Protein AF-A0AAV5CBQ2-F1 (afdb_monomer_lite)

Foldseek 3Di:
DCVCVVVPDDPVVVVVVVPDDPPQDPDPVSVVVVSCVVCVVVPPDQDDPVNLVVQDADPPHDPVRSVVVSVVSVVSRPDDDD

Organism: NCBI:txid191504

Secondary structure (DSSP, 8-state):
--TTHHHHS-HHHHHHHHHSPTTS--SHHHHHHHHHHHHHTTS-PPPPHHHHHT-PPPTTS-HHHHHHHHHHHHHTS-PPP-

InterPro domains:
  IPR005162 Retrotransposon-derived protein PEG10, N-terminal capsid-like domain [PF03732] (6-78)

pLDDT: mean 75.65, std 12.47, range [44.34, 92.94]

Sequence (82 aa):
MANYLPFCLEPAVWIWLTSLPERLITSWGDLNRKLIESFQATRNRPGNHFDLTQIKQKPEESLRDYIKRFCAKKTEIPNVPD

Structure (mmCIF, N/CA/C/O backbone):
data_AF-A0AAV5CBQ2-F1
#
_entry.id   AF-A0AAV5CBQ2-F1
#
loop_
_atom_site.group_PDB
_atom_site.id
_atom_site.type_symbol
_atom_site.label_atom_id
_atom_site.label_alt_id
_atom_site.label_comp_id
_atom_site.label_asym_id
_atom_site.label_entity_id
_atom_site.label_seq_id
_atom_site.pdbx_PDB_ins_code
_atom_site.Cartn_x
_atom_site.Cartn_y
_atom_site.Cartn_z
_atom_site.occupancy
_atom_site.B_iso_or_equiv
_atom_site.auth_seq_id
_atom_site.auth_comp_id
_atom_site.auth_asym_id
_atom_site.auth_atom_id
_atom_site.pdbx_PDB_model_num
ATOM 1 N N . MET A 1 1 ? 13.407 5.759 -27.170 1.00 47.44 1 MET A N 1
ATOM 2 C CA . MET A 1 1 ? 12.750 6.928 -26.542 1.00 47.44 1 MET A CA 1
ATOM 3 C C . MET A 1 1 ? 12.615 6.701 -25.032 1.00 47.44 1 MET A C 1
ATOM 5 O O . MET A 1 1 ? 11.517 6.467 -24.555 1.00 47.44 1 MET A O 1
ATOM 9 N N . ALA A 1 2 ? 13.722 6.726 -24.278 1.00 52.75 2 ALA A N 1
ATOM 10 C CA . ALA A 1 2 ? 13.720 6.515 -22.818 1.00 52.75 2 ALA A CA 1
ATOM 11 C C . ALA A 1 2 ? 14.592 7.545 -22.063 1.00 52.75 2 ALA A C 1
ATOM 13 O O . ALA A 1 2 ? 14.968 7.327 -20.918 1.00 52.75 2 ALA A O 1
ATOM 14 N N . ASN A 1 3 ? 14.918 8.677 -22.696 1.00 59.00 3 ASN A N 1
ATOM 15 C CA . ASN A 1 3 ? 15.914 9.626 -22.177 1.00 59.00 3 A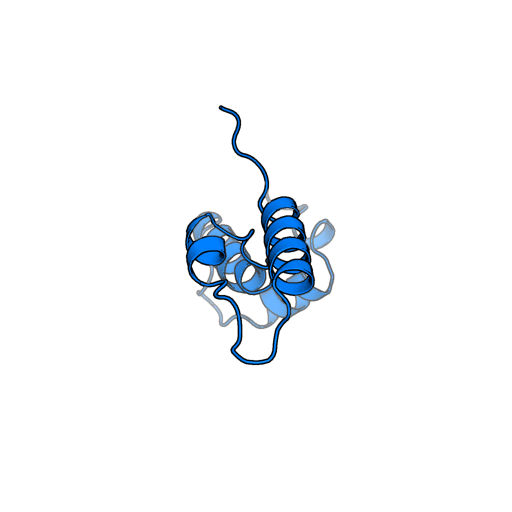SN A CA 1
ATOM 16 C C . ASN A 1 3 ? 15.359 10.633 -21.151 1.00 59.00 3 ASN A C 1
ATOM 18 O O . ASN A 1 3 ? 16.129 11.401 -20.591 1.00 59.00 3 ASN A O 1
ATOM 22 N N . TYR A 1 4 ? 14.049 10.636 -20.891 1.00 62.69 4 TYR A N 1
ATOM 23 C CA . TYR A 1 4 ? 13.407 11.583 -19.964 1.00 62.69 4 TYR A CA 1
ATOM 24 C C . TYR A 1 4 ? 13.020 10.964 -18.623 1.00 62.69 4 TYR A C 1
ATOM 26 O O . TYR A 1 4 ? 12.653 11.686 -17.701 1.00 62.69 4 TYR A O 1
ATOM 34 N N . LEU A 1 5 ? 13.138 9.639 -18.494 1.00 63.88 5 LEU A N 1
ATOM 35 C CA . LEU A 1 5 ? 12.815 8.927 -17.261 1.00 63.88 5 LEU A CA 1
ATOM 36 C C . LEU A 1 5 ? 13.509 9.533 -16.028 1.00 63.88 5 LEU A C 1
ATOM 38 O O . LEU A 1 5 ? 12.815 9.799 -15.056 1.00 63.88 5 LEU A O 1
ATOM 42 N N . PRO A 1 6 ? 14.819 9.849 -16.059 1.00 61.91 6 PRO A N 1
ATOM 43 C CA . PRO A 1 6 ? 15.507 10.373 -14.881 1.00 61.91 6 PRO A CA 1
ATOM 44 C C . PRO A 1 6 ? 14.951 11.733 -14.423 1.00 61.91 6 PRO A C 1
ATOM 46 O O . PRO A 1 6 ? 14.999 12.053 -13.243 1.00 61.91 6 PRO A O 1
ATOM 49 N N . PHE A 1 7 ? 14.394 12.527 -15.343 1.00 65.69 7 PHE A N 1
ATOM 50 C CA . PHE A 1 7 ? 13.855 13.854 -15.041 1.00 65.69 7 PHE A CA 1
ATOM 51 C C . PHE A 1 7 ? 12.412 13.813 -14.514 1.00 65.69 7 PHE A C 1
ATOM 53 O O . PHE A 1 7 ? 11.989 14.709 -13.793 1.00 65.69 7 PHE A O 1
ATOM 60 N N . CYS A 1 8 ? 11.648 12.778 -14.868 1.00 67.75 8 CYS A N 1
ATOM 61 C CA . CYS A 1 8 ? 10.249 12.633 -14.460 1.00 67.75 8 CYS A CA 1
ATOM 62 C C . CYS A 1 8 ? 10.063 11.851 -13.151 1.00 67.75 8 CYS A C 1
ATOM 64 O O . CYS A 1 8 ? 8.939 11.767 -12.658 1.00 67.75 8 CYS A O 1
ATOM 66 N N . LEU A 1 9 ? 11.120 11.237 -12.614 1.00 72.69 9 LEU A N 1
ATOM 67 C CA . LEU A 1 9 ? 11.038 10.433 -11.398 1.00 72.69 9 LEU A CA 1
ATOM 68 C C . LEU A 1 9 ? 11.235 11.299 -10.152 1.00 72.69 9 LEU A C 1
ATOM 70 O O . LEU A 1 9 ? 12.221 12.021 -10.030 1.00 72.69 9 LEU A O 1
ATOM 74 N N . GLU A 1 10 ? 10.311 11.181 -9.197 1.00 77.94 10 GLU A N 1
ATOM 75 C CA . GLU A 1 10 ? 10.488 11.775 -7.873 1.00 77.94 10 GLU A CA 1
ATOM 76 C C . GLU A 1 10 ? 11.750 11.217 -7.184 1.00 77.94 10 GLU A C 1
ATOM 78 O O . GLU A 1 10 ? 12.104 10.050 -7.396 1.00 77.94 10 GLU A O 1
ATOM 83 N N . PRO A 1 11 ? 12.404 11.994 -6.298 1.00 78.94 11 PRO A N 1
ATOM 84 C CA . PRO A 1 11 ? 13.629 11.575 -5.613 1.00 78.94 11 PRO A CA 1
ATOM 85 C C . PRO A 1 11 ? 13.519 10.214 -4.908 1.00 78.94 11 PRO A C 1
ATOM 87 O O . PRO A 1 11 ? 14.466 9.431 -4.916 1.00 78.94 11 PRO A O 1
ATOM 90 N N . ALA A 1 12 ? 12.349 9.891 -4.350 1.00 76.19 12 ALA A N 1
ATOM 91 C CA . ALA A 1 12 ? 12.092 8.600 -3.713 1.00 76.19 12 ALA A CA 1
ATOM 92 C C . ALA A 1 12 ? 12.136 7.426 -4.709 1.00 76.19 12 ALA A C 1
ATOM 94 O O . ALA A 1 12 ? 12.661 6.357 -4.392 1.00 76.19 12 ALA A O 1
ATOM 95 N N . VAL A 1 13 ? 11.629 7.630 -5.928 1.00 80.19 13 VAL A N 1
ATOM 96 C CA . VAL A 1 13 ? 11.640 6.614 -6.987 1.00 80.19 13 VAL A CA 1
ATOM 97 C C . VAL A 1 13 ? 13.043 6.445 -7.558 1.00 80.19 13 VAL A C 1
ATOM 99 O O . VAL A 1 13 ? 13.439 5.324 -7.869 1.00 80.19 13 VAL A O 1
ATOM 102 N N . TRP A 1 14 ? 13.826 7.524 -7.630 1.00 80.81 14 TRP A N 1
ATOM 103 C CA . TRP A 1 14 ? 15.236 7.449 -8.008 1.00 80.81 14 TRP A CA 1
ATOM 104 C C . TRP A 1 14 ? 16.049 6.620 -7.013 1.00 80.81 14 TRP A C 1
ATOM 106 O O . TRP A 1 14 ? 16.748 5.694 -7.417 1.00 80.81 14 TRP A O 1
ATOM 116 N N . ILE A 1 15 ? 15.943 6.927 -5.715 1.00 82.94 15 ILE A N 1
ATOM 117 C CA . ILE A 1 15 ? 16.670 6.209 -4.657 1.00 82.94 15 ILE A CA 1
ATOM 118 C C . ILE A 1 15 ? 16.323 4.719 -4.705 1.00 82.94 15 ILE A C 1
ATOM 120 O O . ILE A 1 15 ? 17.222 3.876 -4.725 1.00 82.94 15 ILE A O 1
ATOM 124 N N . TRP A 1 16 ? 15.031 4.398 -4.811 1.00 85.38 16 TRP A N 1
ATOM 125 C CA . TRP A 1 16 ? 14.566 3.026 -4.988 1.00 85.38 16 TRP A CA 1
ATOM 126 C C . TRP A 1 16 ? 15.181 2.367 -6.230 1.00 85.38 16 TRP A C 1
ATOM 128 O O . TRP A 1 16 ? 15.757 1.286 -6.120 1.00 85.38 16 TRP A O 1
ATOM 138 N N . LEU A 1 17 ? 15.138 3.030 -7.387 1.00 82.50 17 LEU A N 1
ATOM 139 C CA . LEU A 1 17 ? 15.675 2.498 -8.639 1.00 82.50 17 LEU A CA 1
ATOM 140 C C . LEU A 1 17 ? 17.176 2.189 -8.537 1.00 82.50 17 LEU A C 1
ATOM 142 O O . LEU A 1 17 ? 17.612 1.138 -8.997 1.00 82.50 17 LEU A O 1
ATOM 146 N N . THR A 1 18 ? 17.954 3.063 -7.892 1.00 82.00 18 THR A N 1
ATOM 147 C CA . THR A 1 18 ? 19.398 2.863 -7.671 1.00 82.00 18 THR A CA 1
ATOM 148 C C . THR A 1 18 ? 19.725 1.830 -6.594 1.00 82.00 18 THR A C 1
ATOM 150 O O . THR A 1 18 ? 20.855 1.359 -6.531 1.00 82.00 18 THR A O 1
ATOM 153 N N . SER A 1 19 ? 18.755 1.466 -5.750 1.00 82.88 19 SER A N 1
ATOM 154 C CA . SER A 1 19 ? 18.924 0.441 -4.711 1.00 82.88 19 SER A CA 1
ATOM 155 C C . SER A 1 19 ? 18.708 -0.990 -5.220 1.00 82.88 19 SER A C 1
ATOM 157 O O . SER A 1 1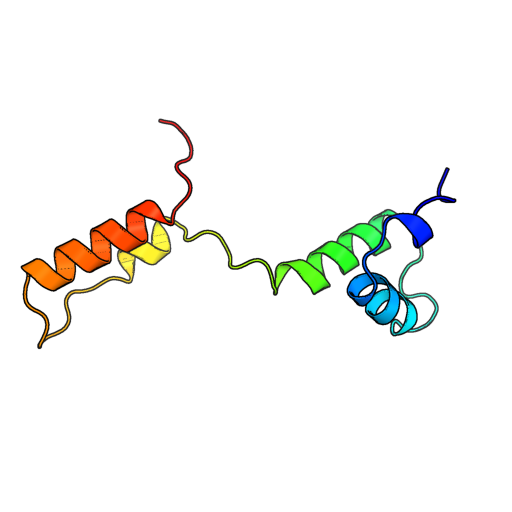9 ? 18.976 -1.950 -4.498 1.00 82.88 19 SER A O 1
ATOM 159 N N . LEU A 1 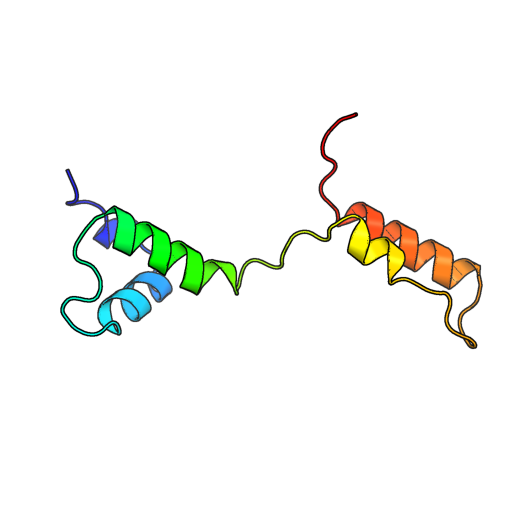20 ? 18.217 -1.153 -6.455 1.00 82.56 20 LEU A N 1
ATOM 160 C CA . LEU A 1 20 ? 17.950 -2.463 -7.041 1.00 82.56 20 LEU A CA 1
ATOM 161 C C . LEU A 1 20 ? 19.246 -3.154 -7.513 1.00 82.56 20 LEU A C 1
ATOM 163 O O . LEU A 1 20 ? 20.061 -2.525 -8.187 1.00 82.56 20 LEU A O 1
ATOM 167 N N . PRO A 1 21 ? 19.418 -4.461 -7.236 1.00 80.56 21 PRO A N 1
ATOM 168 C CA . PRO A 1 21 ? 20.514 -5.254 -7.790 1.00 80.56 21 PRO A CA 1
ATOM 169 C C . PRO A 1 21 ? 20.594 -5.216 -9.323 1.00 80.56 21 PRO A C 1
ATOM 171 O O . PRO A 1 21 ? 19.579 -5.170 -10.029 1.00 80.56 21 PRO A O 1
ATOM 174 N N . GLU A 1 22 ? 21.815 -5.310 -9.848 1.00 71.00 22 GLU A N 1
ATOM 175 C CA . GLU A 1 22 ? 22.061 -5.372 -11.289 1.00 71.00 22 GLU A CA 1
ATOM 176 C C . GLU A 1 22 ? 21.318 -6.558 -11.935 1.00 71.00 22 GLU A C 1
ATOM 178 O O . GLU A 1 22 ? 21.228 -7.645 -11.364 1.00 71.00 22 GLU A O 1
ATOM 183 N N . ARG A 1 23 ? 20.793 -6.355 -13.155 1.00 71.44 23 ARG A N 1
ATOM 184 C CA . ARG A 1 23 ? 19.995 -7.320 -13.954 1.00 71.44 23 ARG A CA 1
ATOM 185 C C . ARG A 1 23 ? 18.561 -7.601 -13.485 1.00 71.44 23 ARG A C 1
ATOM 187 O O . ARG A 1 23 ? 17.900 -8.450 -14.074 1.00 71.44 23 ARG A O 1
ATOM 194 N N . LEU A 1 24 ? 18.028 -6.877 -12.501 1.00 73.00 24 LEU A N 1
ATOM 195 C CA . LEU A 1 24 ? 16.615 -7.015 -12.105 1.00 73.00 24 LEU A CA 1
ATOM 196 C C . LEU A 1 24 ? 15.615 -6.364 -13.063 1.00 73.00 24 LEU A C 1
ATOM 198 O O . LEU A 1 24 ? 14.434 -6.709 -13.041 1.00 73.00 24 LEU A O 1
ATOM 202 N N . ILE A 1 25 ? 16.068 -5.409 -13.869 1.00 78.81 25 ILE A N 1
ATOM 203 C CA . ILE A 1 25 ? 15.252 -4.710 -14.857 1.00 78.81 25 ILE A CA 1
ATOM 204 C C . ILE A 1 25 ? 15.921 -4.931 -16.206 1.00 78.81 25 ILE A C 1
ATOM 206 O O . ILE A 1 25 ? 16.911 -4.282 -16.534 1.00 78.81 25 ILE A O 1
ATOM 210 N N . THR A 1 26 ? 15.398 -5.888 -16.968 1.00 82.75 26 THR A N 1
ATOM 211 C CA . THR A 1 26 ? 15.925 -6.230 -18.300 1.00 82.75 26 THR A CA 1
ATOM 212 C C . THR A 1 26 ? 15.073 -5.672 -19.433 1.00 82.75 26 THR A C 1
ATOM 214 O O . THR A 1 26 ? 15.499 -5.635 -20.584 1.00 82.75 26 THR A O 1
ATOM 217 N N . SER A 1 27 ? 13.874 -5.191 -19.104 1.00 83.88 27 SER A N 1
ATOM 218 C CA . SER A 1 27 ? 12.921 -4.626 -20.046 1.00 83.88 27 SER A CA 1
ATOM 219 C C . SER A 1 27 ? 12.127 -3.482 -19.412 1.00 83.88 27 SER A C 1
ATOM 221 O O . SER A 1 27 ? 12.003 -3.381 -18.189 1.00 83.88 27 SER A O 1
ATOM 223 N N . TRP A 1 28 ? 11.519 -2.643 -20.255 1.00 80.06 28 TRP A N 1
ATOM 224 C CA . TRP A 1 28 ? 10.556 -1.630 -19.807 1.00 80.06 28 TRP A CA 1
ATOM 225 C C . TRP A 1 28 ? 9.373 -2.249 -19.041 1.00 80.06 28 TRP A C 1
ATOM 227 O O . TRP A 1 28 ? 8.871 -1.664 -18.083 1.00 80.06 28 TRP A O 1
ATOM 237 N N . GLY A 1 29 ? 8.959 -3.463 -19.422 1.00 83.56 29 GLY A N 1
ATOM 238 C CA . GLY A 1 29 ? 7.909 -4.207 -18.727 1.00 83.56 29 GLY A CA 1
ATOM 239 C C . GLY A 1 29 ? 8.290 -4.577 -17.293 1.00 83.56 29 GLY A C 1
ATOM 240 O O . GLY A 1 29 ? 7.458 -4.459 -16.395 1.00 83.56 29 GLY A O 1
ATOM 241 N N . ASP A 1 30 ? 9.548 -4.959 -17.057 1.00 82.94 30 ASP A N 1
ATOM 242 C CA . ASP A 1 30 ? 10.043 -5.284 -15.713 1.00 82.94 30 ASP A CA 1
ATOM 243 C C . ASP A 1 30 ? 10.153 -4.046 -14.830 1.00 82.94 30 ASP A C 1
ATOM 245 O O . ASP A 1 30 ? 9.786 -4.104 -13.657 1.00 82.94 30 ASP A O 1
ATOM 249 N N . LEU A 1 31 ? 10.591 -2.918 -15.401 1.00 83.38 31 LEU A N 1
ATOM 250 C CA . LEU A 1 31 ? 10.597 -1.631 -14.706 1.00 83.38 31 LEU A CA 1
ATOM 251 C C . LEU A 1 31 ? 9.181 -1.247 -14.274 1.00 83.38 31 LEU A C 1
ATOM 253 O O . LEU A 1 31 ? 8.961 -0.957 -13.101 1.00 83.38 31 LEU A O 1
ATOM 257 N N . ASN A 1 32 ? 8.221 -1.277 -15.205 1.00 82.44 32 ASN A N 1
ATOM 258 C CA . ASN A 1 32 ? 6.841 -0.898 -14.920 1.00 82.44 32 ASN A CA 1
ATOM 259 C C . ASN A 1 32 ? 6.229 -1.813 -13.850 1.00 82.44 32 ASN A C 1
ATOM 261 O O . ASN A 1 32 ? 5.649 -1.327 -12.887 1.00 82.44 32 ASN A O 1
ATOM 265 N N . ARG A 1 33 ? 6.426 -3.134 -13.95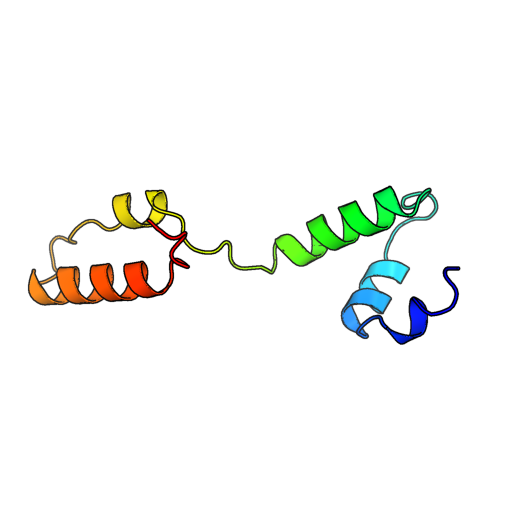9 1.00 81.81 33 ARG A N 1
ATOM 266 C CA . ARG A 1 33 ? 5.934 -4.099 -12.967 1.00 81.81 33 ARG A CA 1
ATOM 267 C C . ARG A 1 33 ? 6.522 -3.848 -11.581 1.00 81.81 33 ARG A C 1
ATOM 269 O O . ARG A 1 33 ? 5.772 -3.786 -10.619 1.00 81.81 33 ARG A O 1
ATOM 276 N N . LYS A 1 34 ? 7.838 -3.656 -11.473 1.00 83.00 34 LYS A N 1
ATOM 277 C CA . LYS A 1 34 ? 8.513 -3.440 -10.183 1.00 83.00 34 LYS A CA 1
ATOM 278 C C . LYS A 1 34 ? 8.162 -2.104 -9.545 1.00 83.00 34 LYS A C 1
ATOM 280 O O . LYS A 1 34 ? 8.036 -2.029 -8.324 1.00 83.00 34 LYS A O 1
ATOM 285 N N . LEU A 1 35 ? 8.006 -1.064 -10.360 1.00 80.88 35 LEU A N 1
ATOM 286 C CA . LEU A 1 35 ? 7.565 0.251 -9.906 1.00 80.88 35 LEU A CA 1
ATOM 287 C C . LEU A 1 35 ? 6.131 0.167 -9.383 1.00 80.88 35 LEU A C 1
ATOM 289 O O . LEU A 1 35 ? 5.829 0.659 -8.302 1.00 80.88 35 LEU A O 1
ATOM 293 N N . ILE A 1 36 ? 5.271 -0.544 -10.105 1.00 79.12 36 ILE A N 1
ATOM 294 C CA . ILE A 1 36 ? 3.927 -0.868 -9.658 1.00 79.12 36 ILE A CA 1
ATOM 295 C C . ILE A 1 36 ? 3.982 -1.661 -8.342 1.00 79.12 36 ILE A C 1
ATOM 297 O O . ILE A 1 36 ? 3.441 -1.181 -7.367 1.00 79.12 36 ILE A O 1
ATOM 301 N N . GLU A 1 37 ? 4.687 -2.785 -8.235 1.00 79.62 37 GLU A N 1
ATOM 302 C CA . GLU A 1 37 ? 4.764 -3.593 -7.001 1.00 79.62 37 GLU A CA 1
ATOM 303 C C . GLU A 1 37 ? 5.293 -2.808 -5.787 1.00 79.62 37 GLU A C 1
ATOM 305 O O . GLU A 1 37 ? 4.726 -2.884 -4.696 1.00 79.62 37 GLU A O 1
ATOM 310 N N . SER A 1 38 ? 6.353 -2.019 -5.975 1.00 78.06 38 SER A N 1
ATOM 311 C CA . SER A 1 38 ? 7.026 -1.305 -4.880 1.00 78.06 38 SER A CA 1
ATOM 312 C C . SER A 1 38 ? 6.222 -0.106 -4.378 1.00 78.06 38 SER A C 1
ATOM 314 O O . SER A 1 38 ? 6.261 0.205 -3.190 1.00 78.06 38 SER A O 1
ATOM 316 N N . PHE A 1 39 ? 5.468 0.550 -5.266 1.00 74.31 39 PHE A N 1
ATOM 317 C CA . PHE A 1 39 ? 4.665 1.732 -4.939 1.00 74.31 39 PHE A CA 1
ATOM 318 C C . PHE A 1 39 ? 3.147 1.455 -4.914 1.00 74.31 39 PHE A C 1
ATOM 320 O O . PHE A 1 39 ? 2.355 2.343 -4.602 1.00 74.31 39 PHE A O 1
ATOM 327 N N . GLN A 1 40 ? 2.707 0.225 -5.203 1.00 68.50 40 GLN A N 1
ATOM 328 C CA . GLN A 1 40 ? 1.327 -0.228 -4.987 1.00 68.50 40 GLN A CA 1
ATOM 329 C C . GLN A 1 40 ? 1.068 -0.549 -3.522 1.00 68.50 40 GLN A C 1
ATOM 331 O O . GLN A 1 40 ? -0.037 -0.291 -3.063 1.00 68.50 40 GLN A O 1
ATOM 336 N N . ALA A 1 41 ? 2.055 -1.050 -2.771 1.00 55.78 41 ALA A N 1
ATOM 337 C CA . ALA A 1 41 ? 1.898 -1.277 -1.332 1.00 55.78 41 ALA A CA 1
ATOM 338 C C . ALA A 1 41 ? 1.605 0.028 -0.559 1.00 55.78 41 ALA A C 1
ATOM 340 O O . ALA A 1 41 ? 0.981 -0.002 0.498 1.00 55.78 41 ALA A O 1
ATOM 341 N N . THR A 1 42 ? 2.004 1.177 -1.111 1.00 55.50 42 THR A N 1
ATOM 342 C CA . THR A 1 42 ? 1.689 2.524 -0.609 1.00 55.50 42 THR A CA 1
ATOM 343 C C . THR A 1 42 ? 0.393 3.105 -1.169 1.00 55.50 42 THR A C 1
ATOM 345 O O . THR A 1 42 ? -0.121 4.082 -0.621 1.00 55.50 42 THR A O 1
ATOM 348 N N . ARG A 1 43 ? -0.195 2.510 -2.214 1.00 53.06 43 ARG A N 1
ATOM 349 C CA . ARG A 1 43 ? -1.575 2.817 -2.589 1.00 53.06 43 ARG A CA 1
ATOM 350 C C . ARG A 1 43 ? -2.479 2.026 -1.663 1.00 53.06 43 ARG A C 1
ATOM 352 O O . ARG A 1 43 ? -2.732 0.850 -1.903 1.00 53.06 43 ARG A O 1
ATOM 359 N N . ASN A 1 44 ? -2.977 2.691 -0.619 1.00 56.44 44 ASN A N 1
ATOM 360 C CA . ASN A 1 44 ? -4.162 2.248 0.109 1.00 56.44 44 ASN A CA 1
ATOM 361 C C . ASN A 1 44 ? -5.158 1.704 -0.915 1.00 56.44 44 ASN A C 1
ATOM 363 O O . ASN A 1 44 ? -5.667 2.458 -1.747 1.00 56.44 44 ASN A O 1
ATOM 367 N N . ARG A 1 45 ? -5.350 0.382 -0.914 1.00 60.50 45 ARG A N 1
ATOM 368 C CA . ARG A 1 45 ? -6.313 -0.276 -1.786 1.00 60.50 45 ARG A CA 1
ATOM 369 C C . ARG A 1 45 ? -7.639 0.462 -1.576 1.00 60.50 45 ARG A C 1
ATOM 371 O O . ARG A 1 45 ? -8.066 0.533 -0.421 1.00 60.50 45 ARG A O 1
ATOM 378 N N . PRO A 1 46 ? -8.256 1.049 -2.619 1.00 59.09 46 PRO A N 1
ATOM 379 C CA . PRO A 1 46 ? -9.575 1.637 -2.455 1.00 59.09 46 PRO A CA 1
ATOM 380 C C . PRO A 1 46 ? -10.466 0.549 -1.869 1.00 59.09 46 PRO A C 1
ATOM 382 O O . PRO A 1 46 ? -10.431 -0.590 -2.353 1.00 59.09 46 PRO A O 1
ATOM 385 N N . GLY A 1 47 ? -11.158 0.875 -0.775 1.00 61.12 47 GLY A N 1
ATOM 386 C CA . GLY A 1 47 ? -11.986 -0.097 -0.077 1.00 61.12 47 GLY A CA 1
ATOM 387 C C . GLY A 1 47 ? -12.894 -0.794 -1.087 1.00 61.12 47 GLY A C 1
ATOM 388 O O . GLY A 1 47 ? -13.428 -0.153 -1.987 1.00 61.12 47 GLY A O 1
ATOM 389 N N . ASN A 1 48 ? -13.009 -2.112 -1.012 1.00 65.12 48 ASN A N 1
ATOM 390 C CA . ASN A 1 48 ? -13.908 -2.874 -1.868 1.00 65.12 48 ASN A CA 1
ATOM 391 C C . ASN A 1 48 ? -15.213 -3.157 -1.113 1.00 65.12 48 ASN A C 1
ATOM 393 O O . ASN A 1 48 ? -15.259 -3.075 0.112 1.00 65.12 48 ASN A O 1
ATOM 397 N N . HIS A 1 49 ? -16.273 -3.571 -1.809 1.00 67.62 49 HIS A N 1
ATOM 398 C CA . HIS A 1 49 ? -17.553 -3.927 -1.182 1.00 67.62 49 HIS A CA 1
ATOM 399 C C . HIS A 1 49 ? -17.397 -4.971 -0.054 1.00 67.62 49 HIS A C 1
ATOM 401 O O . HIS A 1 49 ? -18.117 -4.945 0.944 1.00 67.62 49 HIS A O 1
ATOM 407 N N . PHE A 1 50 ? -16.402 -5.857 -0.162 1.00 72.12 50 PHE A N 1
ATOM 408 C CA . PHE A 1 50 ? -16.041 -6.808 0.894 1.00 72.12 50 PHE A CA 1
ATOM 409 C C . PHE A 1 50 ? -15.628 -6.133 2.211 1.00 72.12 50 PHE A C 1
ATOM 411 O O . PHE A 1 50 ? -15.942 -6.659 3.277 1.00 72.12 50 PHE A O 1
ATOM 418 N N . ASP A 1 51 ? -15.017 -4.952 2.173 1.00 74.94 51 ASP A N 1
ATOM 419 C CA . ASP A 1 51 ? -14.598 -4.231 3.376 1.00 74.94 51 ASP A CA 1
ATOM 420 C C . ASP A 1 51 ? -15.803 -3.691 4.160 1.00 74.94 51 ASP A C 1
ATOM 422 O O . ASP A 1 51 ? -15.742 -3.589 5.385 1.00 74.94 51 ASP A O 1
ATOM 426 N N . LEU A 1 52 ? -16.936 -3.430 3.490 1.00 78.75 52 LEU A N 1
ATOM 427 C CA . LEU A 1 52 ? -18.196 -3.077 4.156 1.00 78.75 52 LEU A CA 1
ATOM 428 C C . LEU A 1 52 ? -18.790 -4.265 4.914 1.00 78.75 52 LEU A C 1
ATOM 430 O O . LEU A 1 52 ? -19.323 -4.088 6.008 1.00 78.75 52 LEU A O 1
ATOM 434 N N . THR A 1 53 ? -18.658 -5.484 4.378 1.00 78.75 53 THR A N 1
ATOM 435 C CA . THR A 1 53 ? -19.178 -6.704 5.032 1.00 78.75 53 THR A CA 1
ATOM 436 C C . THR A 1 53 ? -18.450 -7.036 6.336 1.00 78.75 53 THR A C 1
ATOM 438 O O . THR A 1 53 ? -18.982 -7.744 7.193 1.00 78.75 53 THR A O 1
ATOM 441 N N . GLN A 1 54 ? -17.244 -6.493 6.517 1.00 81.56 54 GLN A N 1
ATOM 442 C CA . GLN A 1 54 ? -16.461 -6.644 7.739 1.00 81.56 54 GLN A CA 1
ATOM 443 C C . GLN A 1 54 ? -16.845 -5.627 8.828 1.00 81.56 54 GLN A C 1
ATOM 445 O O . GLN A 1 54 ? -16.472 -5.806 9.989 1.00 81.56 54 GLN A O 1
ATOM 450 N N . ILE A 1 55 ? -17.622 -4.586 8.502 1.00 83.31 55 ILE A N 1
ATOM 451 C CA . ILE A 1 55 ? -18.084 -3.585 9.472 1.00 83.31 55 ILE A CA 1
ATOM 452 C C . ILE A 1 55 ? -19.311 -4.130 10.207 1.00 83.31 55 ILE A C 1
ATOM 454 O O . ILE A 1 55 ? -20.455 -3.965 9.781 1.00 83.31 55 ILE A O 1
ATOM 458 N N . LYS A 1 56 ? -19.062 -4.772 11.351 1.00 88.31 56 LYS A N 1
ATOM 459 C CA . LYS A 1 56 ? -20.097 -5.245 12.281 1.00 88.31 56 LYS A CA 1
ATOM 460 C C . LYS A 1 56 ? -20.267 -4.276 13.450 1.00 88.31 56 LYS A C 1
ATOM 462 O O . LYS A 1 56 ? -19.301 -3.640 13.881 1.00 88.31 56 LYS A O 1
ATOM 467 N N . GLN A 1 57 ? -21.492 -4.178 13.965 1.00 90.38 57 GLN A N 1
ATOM 468 C CA . GLN A 1 57 ? -21.770 -3.412 15.177 1.00 90.38 57 GLN A CA 1
ATOM 469 C C . GLN A 1 57 ? -20.997 -4.023 16.348 1.00 90.38 57 GLN A C 1
ATOM 471 O O . GLN A 1 57 ? -21.031 -5.237 16.561 1.00 90.38 57 GLN A O 1
ATOM 476 N N . LYS A 1 58 ? -20.267 -3.183 17.084 1.00 91.75 58 LYS A N 1
ATOM 477 C CA . LYS A 1 58 ? -19.554 -3.620 18.291 1.00 91.75 58 LYS A CA 1
ATOM 478 C C . LYS A 1 58 ? -20.527 -3.699 19.480 1.00 91.75 58 LYS A C 1
ATOM 480 O O . LYS A 1 58 ? -21.478 -2.923 19.505 1.00 91.75 58 LYS A O 1
ATOM 485 N N . PRO A 1 59 ? -20.280 -4.559 20.487 1.00 86.88 59 PRO A N 1
ATOM 486 C CA . PRO A 1 59 ? -21.178 -4.717 21.639 1.00 86.88 59 PRO A CA 1
ATOM 487 C C . PRO A 1 59 ? -21.426 -3.419 22.422 1.00 86.88 59 PRO A C 1
ATOM 489 O O . PRO A 1 59 ? -22.512 -3.217 22.948 1.00 86.88 59 PRO A O 1
ATOM 492 N N . GLU A 1 60 ? -20.429 -2.532 22.465 1.00 92.50 60 GLU A N 1
ATOM 493 C CA . GLU A 1 60 ? -20.486 -1.251 23.186 1.00 92.50 60 GLU A CA 1
ATOM 494 C C . GLU A 1 60 ? -20.814 -0.053 22.277 1.00 92.50 60 GLU A C 1
ATOM 496 O O . GLU A 1 60 ? -20.803 1.095 22.710 1.00 92.50 60 GLU A O 1
ATOM 501 N N . GLU A 1 61 ? -21.082 -0.296 20.992 1.00 91.31 61 GLU A N 1
ATOM 502 C CA . GLU A 1 61 ? -21.357 0.754 20.014 1.00 91.31 61 GLU A CA 1
ATOM 503 C C . GLU A 1 61 ? -22.864 0.960 19.853 1.00 91.31 61 GLU A C 1
ATOM 505 O O . GLU A 1 61 ? -23.619 0.026 19.560 1.00 91.31 61 GLU A O 1
ATOM 510 N N . SER A 1 62 ? -23.303 2.213 19.989 1.00 92.94 62 SER A N 1
ATOM 511 C CA . SER A 1 62 ? -24.689 2.566 19.707 1.00 92.94 62 SER A CA 1
ATOM 512 C C . SER A 1 62 ? -25.011 2.328 18.228 1.00 92.94 62 SER A C 1
ATOM 514 O O . SER A 1 62 ? -24.162 2.487 17.347 1.00 92.94 62 SER A O 1
ATOM 516 N N . LEU A 1 63 ? -26.268 2.002 17.922 1.00 92.00 63 LEU A N 1
ATOM 517 C CA . LEU A 1 63 ? -26.705 1.799 16.537 1.00 92.00 63 LEU A CA 1
ATOM 518 C C . LEU A 1 63 ? -26.429 3.033 15.657 1.00 92.00 63 LEU A C 1
ATOM 520 O O . LEU A 1 63 ? -26.079 2.912 14.484 1.00 92.00 63 LEU A O 1
ATOM 524 N N . ARG A 1 64 ? -26.544 4.232 16.236 1.00 92.44 64 ARG A N 1
ATOM 525 C CA . ARG A 1 64 ? -26.287 5.496 15.541 1.00 92.44 64 ARG A CA 1
ATOM 526 C C . ARG A 1 64 ? -24.817 5.639 15.150 1.00 92.44 64 ARG A C 1
ATOM 528 O O . ARG A 1 64 ? -24.528 6.051 14.027 1.00 92.44 64 ARG A O 1
ATOM 535 N N . ASP A 1 65 ? -23.905 5.287 16.051 1.00 91.56 65 ASP A N 1
ATOM 536 C CA . ASP A 1 65 ? -22.464 5.361 15.798 1.00 91.56 65 ASP A CA 1
ATOM 537 C C . ASP A 1 65 ? -22.027 4.313 14.773 1.00 91.56 65 ASP A C 1
ATOM 539 O O . ASP A 1 65 ? -21.249 4.621 13.865 1.00 91.56 65 ASP A O 1
ATOM 543 N N . TYR A 1 66 ? -22.619 3.116 14.839 1.00 92.38 66 TYR A N 1
ATOM 544 C CA . TYR A 1 66 ? -22.442 2.079 13.828 1.00 92.38 66 TYR A CA 1
ATOM 545 C C . TYR A 1 66 ? -22.834 2.569 12.426 1.00 92.38 66 TYR A C 1
ATOM 547 O O . TYR A 1 66 ? -22.016 2.510 11.505 1.00 92.38 66 TYR A O 1
ATOM 555 N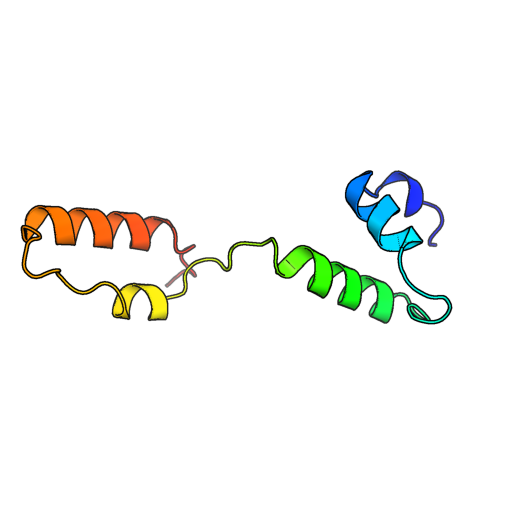 N . ILE A 1 67 ? -24.051 3.107 12.265 1.00 90.12 67 ILE A N 1
ATOM 556 C CA . ILE A 1 67 ? -24.547 3.621 10.976 1.00 90.12 67 ILE A CA 1
ATOM 557 C C . ILE A 1 67 ? -23.641 4.743 10.461 1.00 90.12 67 ILE A C 1
ATOM 559 O O . ILE A 1 67 ? -23.271 4.751 9.287 1.00 90.12 67 ILE A O 1
ATOM 563 N N . LYS A 1 68 ? -23.226 5.667 11.335 1.00 90.62 68 LYS A N 1
ATOM 564 C CA . LYS A 1 68 ? -22.324 6.765 10.967 1.00 90.62 68 LYS A CA 1
ATOM 565 C C . LYS A 1 68 ? -20.988 6.246 10.425 1.00 90.62 68 LYS A C 1
ATOM 567 O O . LYS A 1 68 ? -20.522 6.733 9.396 1.00 90.62 68 LYS A O 1
ATOM 572 N N . ARG A 1 69 ? -20.390 5.240 11.075 1.00 90.19 69 ARG A N 1
ATOM 573 C CA . ARG A 1 69 ? -19.122 4.627 10.646 1.00 90.19 69 ARG A CA 1
ATOM 574 C C . ARG A 1 69 ? -19.267 3.845 9.342 1.00 90.19 69 ARG A C 1
ATOM 576 O O . ARG A 1 69 ? -18.398 3.937 8.479 1.00 90.19 69 ARG A O 1
ATOM 583 N N . PHE A 1 70 ? -20.363 3.104 9.190 1.00 87.19 70 PHE A N 1
ATOM 584 C CA . PHE A 1 70 ? -20.666 2.362 7.969 1.00 87.19 70 PHE A CA 1
ATOM 585 C C . PHE A 1 70 ? -20.820 3.302 6.766 1.00 87.19 70 PHE A C 1
ATOM 587 O O . PHE A 1 70 ? -20.180 3.099 5.736 1.00 87.19 70 PHE A O 1
ATOM 594 N N . CYS A 1 71 ? -21.600 4.377 6.913 1.00 85.38 71 CYS A N 1
ATOM 595 C CA . CYS A 1 71 ? -21.787 5.373 5.859 1.00 85.38 71 CYS A CA 1
ATOM 596 C C . CYS A 1 71 ? -20.483 6.097 5.502 1.00 85.38 71 CYS A C 1
ATOM 598 O O . CYS A 1 71 ? -20.208 6.279 4.322 1.00 85.38 71 CYS A O 1
ATOM 600 N N . ALA A 1 72 ? -19.659 6.459 6.492 1.00 84.44 72 ALA A N 1
ATOM 601 C CA . ALA A 1 72 ? -18.356 7.077 6.239 1.00 84.44 72 ALA A CA 1
ATOM 602 C C . ALA A 1 72 ? -17.452 6.169 5.389 1.00 84.44 72 ALA A C 1
ATOM 604 O O . ALA A 1 72 ? -16.892 6.615 4.393 1.00 84.44 72 ALA A O 1
ATOM 605 N N . LYS A 1 73 ? -17.387 4.876 5.729 1.00 81.00 73 LYS A N 1
ATOM 606 C CA . LYS A 1 73 ? -16.574 3.901 4.997 1.00 81.00 73 LYS A CA 1
ATOM 607 C C . LYS A 1 73 ? -17.110 3.608 3.595 1.00 81.00 73 LYS A C 1
ATOM 609 O O . LYS A 1 73 ? -16.329 3.373 2.685 1.00 81.00 73 LYS A O 1
ATOM 614 N N . LYS A 1 74 ? -18.432 3.662 3.400 1.00 79.00 74 LYS A N 1
ATOM 615 C CA . LYS A 1 74 ? -19.056 3.563 2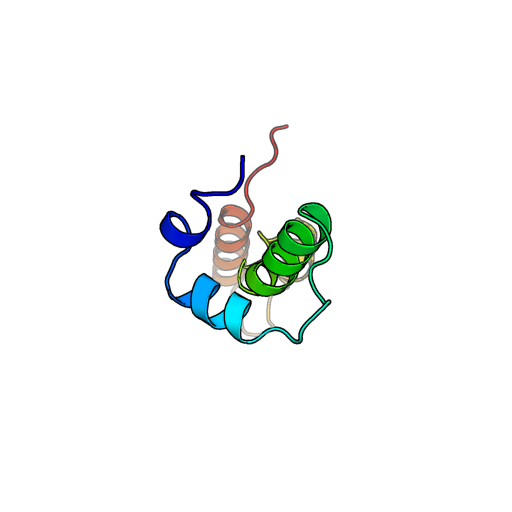.072 1.00 79.00 74 LYS A CA 1
ATOM 616 C C . LYS A 1 74 ? -18.639 4.721 1.158 1.00 79.00 74 LYS A C 1
ATOM 618 O O . LYS A 1 74 ? -18.410 4.488 -0.019 1.00 79.00 74 LYS A O 1
ATOM 623 N N . THR A 1 75 ? -18.506 5.938 1.685 1.00 78.69 75 THR A N 1
ATOM 624 C CA . THR A 1 75 ? -18.077 7.115 0.905 1.00 78.69 75 THR A CA 1
ATOM 625 C C . THR A 1 75 ? -16.612 7.037 0.453 1.00 78.69 75 THR A C 1
ATOM 627 O O . THR A 1 75 ? -16.248 7.651 -0.544 1.00 78.69 75 THR A O 1
ATOM 630 N N . GLU A 1 76 ? -15.771 6.268 1.151 1.00 73.06 76 GLU A N 1
ATOM 631 C CA . GLU A 1 76 ? -14.365 6.030 0.778 1.00 73.06 76 GLU A CA 1
ATOM 632 C C . GLU A 1 76 ? -14.202 5.014 -0.366 1.00 73.06 76 GLU A C 1
ATOM 634 O O . GLU A 1 76 ? -13.119 4.905 -0.943 1.00 73.06 76 GLU A O 1
ATOM 639 N N . ILE A 1 77 ? -15.256 4.264 -0.700 1.00 71.50 77 ILE A N 1
ATOM 640 C CA . ILE A 1 77 ? -15.253 3.301 -1.801 1.00 71.50 77 ILE A CA 1
ATOM 641 C C . ILE A 1 77 ? -15.614 4.062 -3.079 1.00 71.50 77 ILE A C 1
ATOM 643 O O . ILE A 1 77 ? -16.749 4.529 -3.198 1.00 71.50 77 ILE A O 1
ATOM 647 N N . PRO A 1 78 ? -14.683 4.225 -4.038 1.00 64.00 78 PRO A N 1
ATOM 648 C CA . PRO A 1 78 ? -14.990 4.899 -5.289 1.00 64.00 78 PRO A CA 1
ATOM 649 C C . PRO A 1 78 ? -16.083 4.110 -6.018 1.00 64.00 78 PRO A C 1
ATOM 651 O O . PRO A 1 78 ? -15.883 2.956 -6.396 1.00 64.00 78 PRO A O 1
ATOM 654 N N . ASN A 1 79 ? -17.251 4.737 -6.174 1.00 58.41 79 ASN A N 1
ATOM 655 C CA . ASN A 1 79 ? -18.385 4.185 -6.908 1.00 58.41 79 ASN A CA 1
ATOM 656 C C . ASN A 1 79 ? -17.953 3.845 -8.342 1.00 58.41 79 ASN A C 1
ATOM 658 O O . ASN A 1 79 ? -17.612 4.734 -9.123 1.00 58.41 79 ASN A O 1
ATOM 662 N N . VAL A 1 80 ? -18.005 2.562 -8.690 1.00 46.47 80 VAL A N 1
ATOM 663 C CA . VAL A 1 80 ? -18.154 2.123 -10.081 1.00 46.47 80 VAL A CA 1
ATOM 664 C C . VAL A 1 80 ? -19.629 2.373 -10.442 1.00 46.47 80 VAL A C 1
ATOM 666 O O . VAL A 1 80 ? -20.478 2.055 -9.609 1.00 46.47 80 VAL A O 1
ATOM 669 N N . PRO A 1 81 ? -19.944 3.017 -11.582 1.00 44.34 81 PRO A N 1
ATOM 670 C CA . PRO A 1 81 ? -21.313 3.427 -11.902 1.00 44.34 81 PRO A CA 1
ATOM 671 C C . PRO A 1 81 ? -22.248 2.220 -12.077 1.00 44.34 81 PRO A C 1
ATOM 673 O O . PRO A 1 81 ? -21.775 1.146 -12.454 1.00 44.34 81 PRO A O 1
ATOM 676 N N . ASP A 1 82 ? -23.536 2.441 -11.774 1.00 47.72 82 ASP A N 1
ATOM 677 C CA . ASP A 1 82 ? -24.656 1.493 -11.945 1.00 47.72 82 ASP A CA 1
ATOM 678 C C . ASP A 1 82 ? -24.713 0.855 -13.346 1.00 47.72 82 ASP A C 1
ATOM 680 O O . ASP A 1 82 ? -24.473 1.577 -14.346 1.00 47.72 82 ASP A O 1
#

Radius of gyration: 20.43 Å; chains: 1; bounding box: 49×21×50 Å